Protein AF-A0A1R0WH12-F1 (afdb_monomer)

Sequence (150 aa):
MTILITNCNVAQKETVVGFEQTIGDRDIPEDERLWEAFKELVGSYTTDGRGAGERALQEFPDTPQTVAELFSEVAKMYRGETPFTYPIFLSLQYYSEEEPLKSELSTLGSLPIPPEFYMPDNESTKLKEISNSYNTFNEYVDKYISLKFK

Radius of gyration: 17.61 Å; Cα contacts (8 Å, |Δi|>4): 114; chains: 1; bounding box: 51×34×53 Å

Solvent-accessible surface area (backbone atoms only — not comparable to full-atom values): 8934 Å² total; per-residue (Å²): 139,81,82,91,68,76,67,61,66,53,56,49,51,54,50,51,51,54,41,48,62,59,34,46,82,88,71,70,70,98,48,71,60,48,55,53,42,53,50,67,45,63,79,68,79,80,76,59,84,77,57,33,64,60,46,8,47,70,79,42,70,76,76,66,78,43,65,44,51,46,49,17,55,55,41,32,28,69,61,45,76,37,79,63,37,70,32,45,49,51,41,55,54,52,50,49,69,32,86,67,32,21,74,74,36,62,87,75,54,79,82,66,62,80,91,63,90,73,75,65,97,43,69,71,58,47,55,49,50,54,51,51,39,48,53,50,35,52,55,49,51,53,50,47,51,57,65,75,70,104

pLDDT: mean 72.23, std 14.53, range [37.81, 92.06]

Secondary structure (DSSP, 8-state):
-----HHHHHHHHHHHHHHHHHH---PPP-SHHHHHHHHHHHTT----TTHHHHHHHHH--S---SHHHHHHHHHHHHTTSS---HHHHHHHHHHHTSTTHHHHHTTT-S----S-----S-HHHHHHHHHHHHHHHHHHHHHHHHHH--

Structure (mmCIF, N/CA/C/O backbone):
data_AF-A0A1R0WH12-F1
#
_entry.id   AF-A0A1R0WH12-F1
#
loop_
_atom_site.group_PDB
_atom_site.id
_atom_site.type_symbol
_atom_site.label_atom_id
_atom_site.label_alt_id
_atom_site.label_comp_id
_atom_site.label_asym_id
_atom_site.label_entity_id
_atom_site.label_seq_id
_atom_site.pdbx_PDB_ins_code
_atom_site.Cartn_x
_atom_site.Cartn_y
_atom_site.Cartn_z
_atom_site.occupancy
_atom_site.B_iso_or_equiv
_atom_site.auth_seq_id
_atom_site.auth_comp_id
_atom_site.auth_asym_id
_atom_site.auth_atom_id
_atom_site.pdbx_PDB_model_num
ATOM 1 N N . MET A 1 1 ? -33.490 -11.663 33.436 1.00 37.81 1 MET A N 1
ATOM 2 C CA . MET A 1 1 ? -32.560 -10.619 32.962 1.00 37.81 1 MET A CA 1
ATOM 3 C C . MET A 1 1 ? -31.623 -11.319 31.991 1.00 37.81 1 MET A C 1
ATOM 5 O O . MET A 1 1 ? -30.701 -11.990 32.431 1.00 37.81 1 MET A O 1
ATOM 9 N N . THR A 1 2 ? -31.977 -11.341 30.706 1.00 41.16 2 THR A N 1
ATOM 10 C CA . THR A 1 2 ? -31.257 -12.128 29.692 1.00 41.16 2 THR A CA 1
ATOM 11 C C . THR A 1 2 ? -30.326 -11.200 28.937 1.00 41.16 2 THR A C 1
ATOM 13 O O . THR A 1 2 ? -30.708 -10.105 28.535 1.00 41.16 2 THR A O 1
ATOM 16 N N . ILE A 1 3 ? -29.080 -11.632 28.857 1.00 44.25 3 ILE A N 1
ATOM 17 C CA . ILE A 1 3 ? -27.911 -10.841 28.523 1.00 44.25 3 ILE A CA 1
ATOM 18 C C . ILE A 1 3 ? -27.856 -10.579 27.005 1.00 44.25 3 ILE A C 1
ATOM 20 O O . ILE A 1 3 ? -27.832 -11.511 26.205 1.00 44.25 3 ILE A O 1
ATOM 24 N N . LEU A 1 4 ? -27.820 -9.297 26.627 1.00 45.34 4 LEU A N 1
ATOM 25 C CA . LEU A 1 4 ? -27.472 -8.793 25.294 1.00 45.34 4 LEU A CA 1
ATOM 26 C C . LEU A 1 4 ? -25.959 -8.974 25.067 1.00 45.34 4 LEU A C 1
ATOM 28 O O . LEU A 1 4 ? -25.190 -8.068 25.364 1.00 45.34 4 LEU A O 1
ATOM 32 N N . ILE A 1 5 ? -25.510 -10.136 24.583 1.00 45.84 5 ILE A N 1
ATOM 33 C CA . ILE A 1 5 ? -24.115 -10.314 24.107 1.00 45.84 5 ILE A CA 1
ATOM 34 C C . ILE A 1 5 ? -24.049 -10.642 22.603 1.00 45.84 5 ILE A C 1
ATOM 36 O O . ILE A 1 5 ? -22.995 -10.542 21.988 1.00 45.84 5 ILE A O 1
ATOM 40 N N . THR A 1 6 ? -25.169 -10.934 21.941 1.00 48.66 6 THR A N 1
ATOM 41 C CA . THR A 1 6 ? -25.135 -11.443 20.557 1.00 48.66 6 THR A CA 1
ATOM 42 C C . THR A 1 6 ? -24.911 -10.374 19.473 1.00 48.66 6 THR A C 1
ATOM 44 O O . THR A 1 6 ? -24.574 -10.730 18.350 1.00 48.66 6 THR A O 1
ATOM 47 N N . ASN A 1 7 ? -25.034 -9.073 19.771 1.00 53.28 7 ASN A N 1
ATOM 48 C CA . ASN A 1 7 ? -25.068 -8.038 18.721 1.00 53.28 7 ASN A CA 1
ATOM 49 C C . ASN A 1 7 ? -23.728 -7.351 18.396 1.00 53.28 7 ASN A C 1
ATOM 51 O O . ASN A 1 7 ? -23.627 -6.766 17.323 1.00 53.28 7 ASN A O 1
ATOM 55 N N . CYS A 1 8 ? -22.693 -7.432 19.244 1.00 54.16 8 CYS A N 1
ATOM 56 C CA . CYS A 1 8 ? -21.393 -6.822 18.905 1.00 54.16 8 CYS A CA 1
ATOM 57 C C . CYS A 1 8 ? -20.626 -7.628 17.847 1.00 54.16 8 CYS A C 1
ATOM 59 O O . CYS A 1 8 ? -20.141 -7.057 16.874 1.00 54.16 8 CYS A O 1
ATOM 61 N N . ASN A 1 9 ? -20.576 -8.957 17.988 1.00 59.19 9 ASN A N 1
ATOM 62 C CA . ASN A 1 9 ? -19.763 -9.798 17.101 1.00 59.19 9 ASN A CA 1
ATOM 63 C C . ASN A 1 9 ? -20.288 -9.853 15.658 1.00 59.19 9 ASN A C 1
ATOM 65 O O . ASN A 1 9 ? -19.505 -10.064 14.736 1.00 59.19 9 ASN A O 1
ATOM 69 N N . VAL A 1 10 ? -21.599 -9.682 15.447 1.00 62.81 10 VAL A N 1
ATOM 70 C CA . VAL A 1 10 ? -22.191 -9.700 14.098 1.00 62.81 10 VAL A CA 1
ATOM 71 C C . VAL A 1 10 ? -21.854 -8.411 13.347 1.00 62.81 10 VAL A C 1
ATOM 73 O O . VAL A 1 10 ? -21.333 -8.487 12.240 1.00 62.81 10 VAL A O 1
ATOM 76 N N . ALA A 1 11 ? -22.031 -7.247 13.979 1.00 65.81 11 ALA A N 1
ATOM 77 C CA . ALA A 1 11 ? -21.728 -5.953 13.364 1.00 65.81 11 ALA A CA 1
ATOM 78 C C . ALA A 1 11 ? -20.227 -5.780 13.055 1.00 65.81 11 ALA A C 1
ATOM 80 O O . ALA A 1 11 ? -19.859 -5.258 12.003 1.00 65.81 11 ALA A O 1
ATOM 81 N N . GLN A 1 12 ? -19.342 -6.263 13.936 1.00 62.50 12 GLN A N 1
ATOM 82 C CA . GLN A 1 12 ? -17.894 -6.250 13.686 1.00 62.50 12 GLN A CA 1
ATOM 83 C C . GLN A 1 12 ? -17.520 -7.127 12.490 1.00 62.50 12 GLN A C 1
ATOM 85 O O . GLN A 1 12 ? -16.758 -6.701 11.625 1.00 62.50 12 GLN A O 1
ATOM 90 N N . LYS A 1 13 ? -18.102 -8.328 12.399 1.00 67.56 13 LYS A N 1
ATOM 91 C CA . LYS A 1 13 ? -17.875 -9.231 11.269 1.00 67.56 13 LYS A CA 1
ATOM 92 C C . LYS A 1 13 ? -18.374 -8.634 9.952 1.00 67.56 13 LYS A C 1
ATOM 94 O O . LYS A 1 13 ? -17.672 -8.730 8.954 1.00 67.56 13 LYS A O 1
ATOM 99 N N . GLU A 1 14 ? -19.539 -7.989 9.947 1.00 71.06 14 GLU A N 1
ATOM 100 C CA . GLU A 1 14 ? -20.059 -7.274 8.770 1.00 71.06 14 GLU A CA 1
ATOM 101 C C . GLU A 1 14 ? -19.149 -6.109 8.352 1.00 71.06 14 GLU A C 1
ATOM 103 O O . GLU A 1 14 ? -18.939 -5.894 7.161 1.00 71.06 14 GLU A O 1
ATOM 108 N N . THR A 1 15 ? -18.539 -5.414 9.317 1.00 76.88 15 THR A N 1
ATOM 109 C CA . THR A 1 15 ? -17.604 -4.308 9.051 1.00 76.88 15 THR A CA 1
ATOM 110 C C . THR A 1 15 ? -16.298 -4.802 8.422 1.00 76.88 15 THR A C 1
ATOM 112 O O .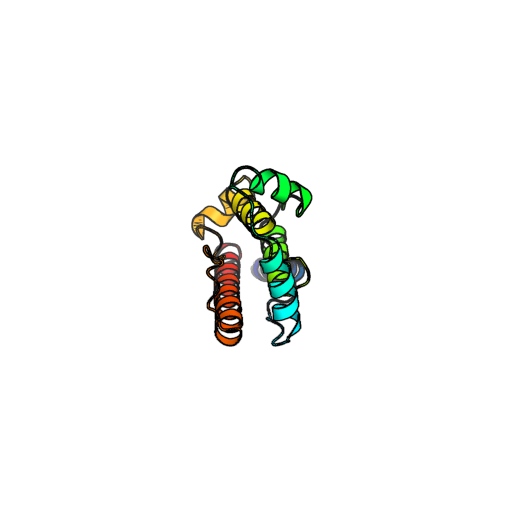 THR A 1 15 ? -15.842 -4.223 7.438 1.00 76.88 15 THR A O 1
ATOM 115 N N . VAL A 1 16 ? -15.720 -5.897 8.934 1.00 78.38 16 VAL A N 1
ATOM 116 C CA . VAL A 1 16 ? -14.519 -6.520 8.343 1.00 78.38 16 VAL A CA 1
ATOM 117 C C . VAL A 1 16 ? -14.817 -7.035 6.936 1.00 78.38 16 VAL A C 1
ATOM 119 O O . VAL A 1 16 ? -14.058 -6.753 6.016 1.00 78.38 16 VAL A O 1
ATOM 122 N N . VAL A 1 17 ? -15.952 -7.714 6.740 1.00 80.38 17 VAL A N 1
ATOM 123 C CA . VAL A 1 17 ? -16.357 -8.214 5.41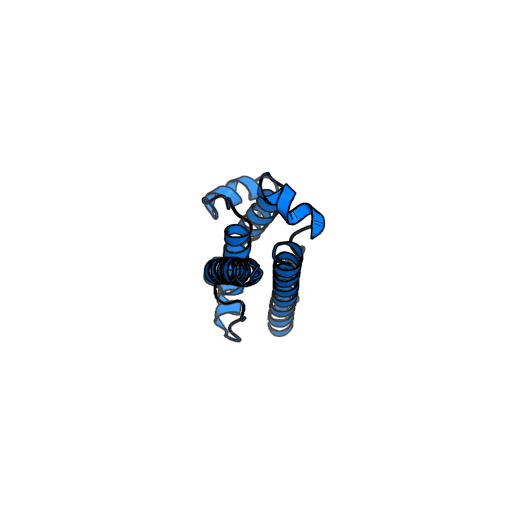7 1.00 80.38 17 VAL A CA 1
ATOM 124 C C . VAL A 1 17 ? -16.538 -7.064 4.422 1.00 80.38 17 VAL A C 1
ATOM 126 O O . VAL A 1 17 ? -16.063 -7.171 3.297 1.00 80.38 17 VAL A O 1
ATOM 129 N N . GLY A 1 18 ? -17.167 -5.952 4.816 1.00 82.38 18 GLY A N 1
ATOM 130 C CA . GLY A 1 18 ? -17.303 -4.773 3.952 1.00 82.38 18 GLY A CA 1
ATOM 131 C C . GLY A 1 18 ? -15.959 -4.119 3.605 1.00 82.38 18 GLY A C 1
ATOM 132 O O . GLY A 1 18 ? -15.747 -3.692 2.469 1.00 82.38 18 GLY A O 1
ATOM 133 N N . PHE A 1 19 ? -15.025 -4.089 4.560 1.00 87.81 19 PHE A N 1
ATOM 134 C CA . PHE A 1 19 ? -13.658 -3.615 4.338 1.00 87.81 19 PHE A CA 1
ATOM 135 C C . PHE A 1 19 ? -12.911 -4.499 3.330 1.00 87.81 19 PHE A C 1
ATOM 137 O O . PHE A 1 19 ? -12.399 -3.998 2.331 1.00 87.81 19 PHE A O 1
ATOM 144 N N . GLU A 1 20 ? -12.908 -5.817 3.538 1.00 84.12 20 GLU A N 1
ATOM 145 C CA . GLU A 1 20 ? -12.258 -6.770 2.632 1.00 84.12 20 GLU A CA 1
ATOM 146 C C . GLU A 1 20 ? -12.897 -6.766 1.236 1.00 84.12 20 GLU A C 1
ATOM 148 O O .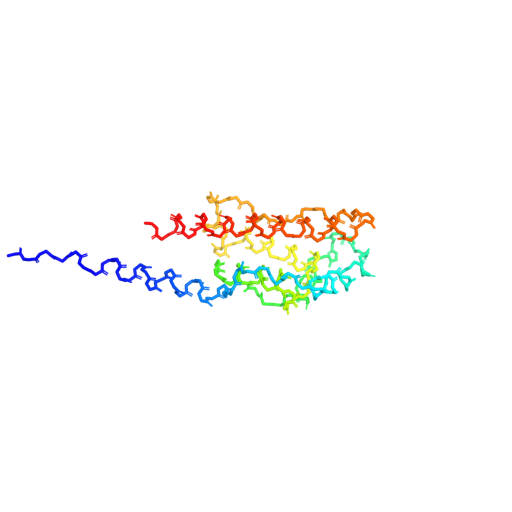 GLU A 1 20 ? -12.184 -6.789 0.237 1.00 84.12 20 GLU A O 1
ATOM 153 N N . GLN A 1 21 ? -14.225 -6.634 1.138 1.00 86.25 21 GLN A N 1
ATOM 154 C CA . GLN A 1 21 ? -14.920 -6.474 -0.145 1.00 86.25 21 GLN A CA 1
ATOM 155 C C . GLN A 1 21 ? -14.472 -5.225 -0.915 1.00 86.25 21 GLN A C 1
ATOM 157 O O . GLN A 1 21 ? -14.445 -5.249 -2.142 1.00 86.25 21 GLN A O 1
ATOM 162 N N . THR A 1 22 ? -14.113 -4.150 -0.209 1.00 84.75 22 THR A N 1
ATOM 163 C CA . THR A 1 22 ? -13.639 -2.900 -0.825 1.00 84.75 22 THR A CA 1
ATOM 164 C C . THR A 1 22 ? -12.212 -3.037 -1.365 1.00 84.75 22 THR A C 1
ATOM 166 O O . THR A 1 22 ? -11.899 -2.522 -2.440 1.00 84.75 22 THR A O 1
ATOM 169 N N . ILE A 1 23 ? -11.343 -3.759 -0.652 1.00 85.50 23 ILE A N 1
ATOM 170 C CA . ILE A 1 23 ? -9.972 -4.053 -1.109 1.00 85.50 23 ILE A CA 1
ATOM 171 C C . ILE A 1 23 ? -9.990 -5.043 -2.288 1.00 85.50 23 ILE A C 1
ATOM 173 O O . ILE A 1 23 ? -9.169 -4.965 -3.208 1.00 85.50 23 ILE A O 1
ATOM 177 N N . GLY A 1 24 ? -10.977 -5.938 -2.298 1.00 84.12 24 GLY A N 1
ATOM 178 C CA . GLY A 1 24 ? -11.098 -6.999 -3.286 1.00 84.12 24 GLY A CA 1
ATOM 179 C C . GLY A 1 24 ? -10.126 -8.143 -3.010 1.00 84.12 24 GLY A C 1
ATOM 180 O O . GLY A 1 24 ? -9.603 -8.282 -1.904 1.00 84.12 24 GLY A O 1
ATOM 181 N N . ASP A 1 25 ? -9.910 -8.983 -4.020 1.00 77.12 25 ASP A N 1
ATOM 182 C CA . ASP A 1 25 ? -9.051 -10.159 -3.893 1.00 77.12 25 ASP A CA 1
ATOM 183 C C . ASP A 1 25 ? -7.599 -9.760 -3.581 1.00 77.12 25 ASP A C 1
ATOM 185 O O . ASP A 1 25 ? -7.065 -8.813 -4.166 1.00 77.12 25 ASP A O 1
ATOM 189 N N . ARG A 1 26 ? -6.984 -10.463 -2.629 1.00 74.94 26 ARG A N 1
ATOM 190 C CA . ARG A 1 26 ? -5.616 -10.223 -2.156 1.00 74.94 26 ARG A CA 1
ATOM 191 C C . ARG A 1 26 ? -4.639 -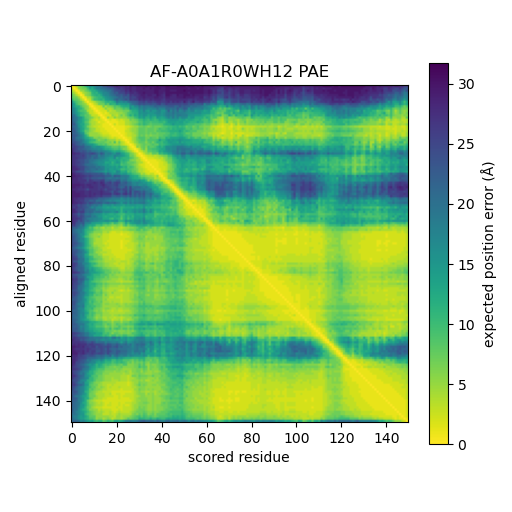11.308 -2.613 1.00 74.94 26 ARG A C 1
ATOM 193 O O . ARG A 1 26 ? -3.528 -11.370 -2.091 1.00 74.94 26 ARG A O 1
ATOM 200 N N . ASP A 1 27 ? -5.043 -12.154 -3.557 1.00 69.44 27 ASP A N 1
ATOM 201 C CA . ASP A 1 27 ? -4.174 -13.143 -4.186 1.00 69.44 27 ASP A CA 1
ATOM 202 C C . ASP A 1 27 ? -3.431 -12.541 -5.391 1.00 69.44 27 ASP A C 1
ATOM 204 O O . ASP A 1 27 ? -4.010 -11.857 -6.240 1.00 69.44 27 ASP A O 1
ATOM 208 N N . ILE A 1 28 ? -2.122 -12.812 -5.482 1.00 63.38 28 ILE A N 1
ATOM 209 C CA . ILE A 1 28 ? -1.337 -12.476 -6.676 1.00 63.38 28 ILE A CA 1
ATOM 210 C C . ILE A 1 28 ? -1.703 -13.484 -7.762 1.00 63.38 28 ILE A C 1
ATOM 212 O O . ILE A 1 28 ? -1.473 -14.680 -7.557 1.00 63.38 28 ILE A O 1
ATOM 216 N N . PRO A 1 29 ? -2.190 -13.062 -8.938 1.00 58.91 29 PRO A N 1
ATOM 217 C CA . PRO A 1 29 ? -2.232 -13.971 -10.072 1.00 58.91 29 PRO A CA 1
ATOM 218 C C . PRO A 1 29 ? -0.794 -14.394 -10.412 1.00 58.91 29 PRO A C 1
ATOM 220 O O . PRO A 1 29 ? 0.025 -13.547 -10.741 1.00 58.91 29 PRO A O 1
ATOM 223 N N . GLU A 1 30 ? -0.460 -15.688 -10.370 1.00 57.81 30 GLU A N 1
ATOM 224 C CA . GLU A 1 30 ? 0.876 -16.226 -10.729 1.00 57.81 30 GLU A CA 1
ATOM 225 C C . GLU A 1 30 ? 1.244 -16.044 -12.230 1.00 57.81 30 GLU A C 1
ATOM 227 O O . GLU A 1 30 ? 2.074 -16.770 -12.774 1.00 57.81 30 GLU A O 1
ATOM 232 N N . ASP A 1 31 ? 0.602 -15.107 -12.931 1.00 58.19 31 ASP A N 1
ATOM 233 C CA . ASP A 1 31 ? 0.522 -15.016 -14.387 1.00 58.19 31 ASP A CA 1
ATOM 234 C C . ASP A 1 31 ? 1.466 -13.941 -14.966 1.00 58.19 31 ASP A C 1
ATOM 236 O O . ASP A 1 31 ? 1.713 -12.886 -14.375 1.00 58.19 31 ASP A O 1
ATOM 240 N N . GLU A 1 32 ? 1.924 -14.186 -16.195 1.00 58.97 32 GLU A N 1
ATOM 241 C CA . GLU A 1 32 ? 2.799 -13.358 -17.044 1.00 58.97 32 GLU A CA 1
ATOM 242 C C . GLU A 1 32 ? 2.285 -11.909 -17.202 1.00 58.97 32 GLU A C 1
ATOM 244 O O . GLU A 1 32 ? 3.043 -10.979 -17.468 1.00 58.97 32 GLU A O 1
ATOM 249 N N . ARG A 1 33 ? 0.995 -11.682 -16.935 1.00 60.69 33 ARG A N 1
ATOM 250 C CA . ARG A 1 33 ? 0.332 -10.367 -16.934 1.00 60.69 33 ARG A CA 1
ATOM 251 C C . ARG A 1 33 ? 0.935 -9.376 -15.944 1.00 60.69 33 ARG A C 1
ATOM 253 O O . ARG A 1 33 ? 1.014 -8.192 -16.258 1.00 60.69 33 ARG A O 1
ATOM 260 N N . LEU A 1 34 ? 1.377 -9.844 -14.775 1.00 61.62 34 LEU A N 1
ATOM 261 C CA . LEU A 1 34 ? 2.052 -8.983 -13.799 1.00 61.62 34 LEU A CA 1
ATOM 262 C C . LEU A 1 34 ? 3.407 -8.514 -14.304 1.00 61.62 34 LEU A C 1
ATOM 264 O O . LEU A 1 34 ? 3.803 -7.374 -14.071 1.00 61.62 34 LEU A O 1
ATOM 268 N N . TRP A 1 35 ? 4.095 -9.386 -15.038 1.00 63.19 35 TRP A N 1
ATOM 269 C CA . TRP A 1 35 ? 5.340 -9.037 -15.692 1.00 63.19 35 TRP A CA 1
ATOM 270 C C . TRP A 1 35 ? 5.127 -8.047 -16.838 1.00 63.19 35 TRP A C 1
ATOM 272 O O . TRP A 1 35 ? 5.905 -7.109 -16.968 1.00 63.19 35 TRP A O 1
ATOM 282 N N . GLU A 1 36 ? 4.071 -8.195 -17.640 1.00 63.56 36 GLU A N 1
ATOM 283 C CA . GLU A 1 36 ? 3.733 -7.224 -18.692 1.00 63.56 36 GLU A CA 1
ATOM 284 C C . GLU A 1 36 ? 3.377 -5.843 -18.120 1.00 63.56 36 GLU A C 1
ATOM 286 O O . GLU A 1 36 ? 3.949 -4.843 -18.554 1.00 63.56 36 GLU A O 1
ATOM 291 N N . ALA A 1 37 ? 2.535 -5.783 -17.082 1.00 60.31 37 ALA A N 1
ATOM 292 C CA . ALA A 1 37 ? 2.221 -4.534 -16.382 1.00 60.31 37 ALA A CA 1
ATOM 293 C C . ALA A 1 37 ? 3.480 -3.896 -15.761 1.00 60.31 37 ALA A C 1
ATOM 295 O O . ALA A 1 37 ? 3.672 -2.679 -15.811 1.00 60.31 37 ALA A O 1
ATOM 296 N N . PHE A 1 38 ? 4.391 -4.723 -15.238 1.00 60.81 38 PHE A N 1
ATOM 297 C CA . PHE A 1 38 ? 5.693 -4.274 -14.751 1.00 60.81 38 PHE A CA 1
ATOM 298 C C . PHE A 1 38 ? 6.670 -3.890 -15.881 1.00 60.81 38 PHE A C 1
ATOM 300 O O . PHE A 1 38 ? 7.589 -3.112 -15.656 1.00 60.81 38 PHE A O 1
ATOM 307 N N . LYS A 1 39 ? 6.530 -4.384 -17.112 1.00 58.41 39 LYS A N 1
ATOM 308 C CA . LYS A 1 39 ? 7.393 -3.978 -18.238 1.00 58.41 39 LYS A CA 1
ATOM 309 C C . LYS A 1 39 ? 7.001 -2.620 -18.804 1.00 58.41 39 LYS A C 1
ATOM 311 O O . LYS A 1 39 ? 7.893 -1.827 -19.111 1.00 58.41 39 LYS A O 1
ATOM 316 N N . GLU A 1 40 ? 5.704 -2.324 -18.884 1.00 57.94 40 GLU A N 1
ATOM 317 C CA . GLU A 1 40 ? 5.216 -0.982 -19.245 1.00 57.94 40 GLU A CA 1
ATOM 318 C C . GLU A 1 40 ? 5.735 0.091 -18.271 1.00 57.94 40 GLU A C 1
ATOM 320 O O . GLU A 1 40 ? 6.080 1.199 -18.677 1.00 57.94 40 GLU A O 1
ATOM 325 N N . LEU A 1 41 ? 5.906 -0.296 -17.007 1.00 56.53 41 LEU A N 1
ATOM 326 C CA . LEU A 1 41 ? 6.484 0.467 -15.903 1.00 56.53 41 LEU A CA 1
ATOM 327 C C . LEU A 1 41 ? 7.871 1.056 -16.162 1.00 56.53 41 LEU A C 1
ATOM 329 O O . LEU A 1 41 ? 8.147 2.212 -15.875 1.00 56.53 41 LEU A O 1
ATOM 333 N N . VAL A 1 42 ? 8.797 0.218 -16.621 1.00 53.06 42 VAL A N 1
ATOM 334 C CA . VAL A 1 42 ? 10.236 0.501 -16.586 1.00 53.06 42 VAL A CA 1
ATOM 335 C C . VAL A 1 42 ? 10.637 1.408 -17.738 1.00 53.06 42 VAL A C 1
ATOM 337 O O . VAL A 1 42 ? 11.555 2.219 -17.615 1.00 53.06 42 VAL A O 1
ATOM 340 N N . GLY A 1 43 ? 9.929 1.279 -18.860 1.00 46.41 43 GLY A N 1
ATOM 341 C CA . GLY A 1 43 ? 10.244 1.970 -20.103 1.00 46.41 43 GLY A CA 1
ATOM 342 C C . GLY A 1 43 ? 10.127 3.495 -20.037 1.00 46.41 43 GLY A C 1
ATOM 343 O O . GLY A 1 43 ? 10.642 4.160 -20.933 1.00 46.41 43 GLY A O 1
ATOM 344 N N . SER A 1 44 ? 9.495 4.069 -19.003 1.00 48.34 44 SER A N 1
ATOM 345 C CA . SER A 1 44 ? 9.194 5.508 -18.933 1.00 48.34 44 SER A CA 1
ATOM 346 C C . SER A 1 44 ? 9.949 6.304 -17.856 1.00 48.34 44 SER A C 1
ATOM 348 O O . SER A 1 44 ? 9.667 7.494 -17.680 1.00 48.34 44 SER A O 1
ATOM 350 N N . TYR A 1 45 ? 10.909 5.716 -17.129 1.00 52.91 45 TYR A N 1
ATOM 351 C CA . TYR A 1 45 ? 11.534 6.390 -15.979 1.00 52.91 45 TYR A CA 1
ATOM 352 C C . TYR A 1 45 ? 12.729 7.294 -16.305 1.00 52.91 45 TYR A C 1
ATOM 354 O O . TYR A 1 45 ? 13.887 6.907 -16.194 1.00 52.91 45 TYR A O 1
ATOM 362 N N . THR A 1 46 ? 12.421 8.569 -16.552 1.00 44.59 46 THR A N 1
ATOM 363 C CA . THR A 1 46 ? 13.251 9.713 -16.138 1.00 44.59 46 THR A CA 1
ATOM 364 C C . THR A 1 46 ? 12.327 10.832 -15.657 1.00 44.59 46 THR A C 1
ATOM 366 O O . THR A 1 46 ? 11.799 11.580 -16.478 1.00 44.59 46 THR A O 1
ATOM 369 N N . THR A 1 47 ? 12.115 10.977 -14.349 1.00 49.94 47 THR A N 1
ATOM 370 C CA . THR A 1 47 ? 11.598 12.244 -13.808 1.00 49.94 47 THR A CA 1
ATOM 371 C C . THR A 1 47 ? 12.153 12.506 -12.422 1.00 49.94 47 THR A C 1
ATOM 373 O O . THR A 1 47 ? 12.121 11.658 -11.536 1.00 49.94 47 THR A O 1
ATOM 376 N N . ASP A 1 48 ? 12.682 13.708 -12.283 1.00 50.53 48 ASP A N 1
ATOM 377 C CA . ASP A 1 48 ? 13.101 14.345 -11.052 1.00 50.53 48 ASP A CA 1
ATOM 378 C C . ASP A 1 48 ? 11.933 14.464 -10.053 1.00 50.53 48 ASP A C 1
ATOM 380 O O . ASP A 1 48 ? 10.772 14.649 -10.417 1.00 50.53 48 ASP A O 1
ATOM 384 N N . GLY A 1 49 ? 12.231 14.373 -8.754 1.00 45.19 49 GLY A N 1
ATOM 385 C CA . GLY A 1 49 ? 11.222 14.318 -7.684 1.00 45.19 49 GLY A CA 1
ATOM 386 C C . GLY A 1 49 ? 10.270 15.523 -7.586 1.00 45.19 49 GLY A C 1
ATOM 387 O O . GLY A 1 49 ? 9.308 15.461 -6.830 1.00 45.19 49 GLY A O 1
ATOM 388 N N . ARG A 1 50 ? 10.491 16.604 -8.352 1.00 43.84 50 ARG A N 1
ATOM 389 C CA . ARG A 1 50 ? 9.555 17.739 -8.459 1.00 43.84 50 ARG A CA 1
ATOM 390 C C . ARG A 1 50 ? 8.424 17.503 -9.464 1.00 43.84 50 ARG A C 1
ATOM 392 O O . ARG A 1 50 ? 7.320 17.958 -9.202 1.00 43.84 50 ARG A O 1
ATOM 399 N N . GLY A 1 51 ? 8.661 16.777 -10.558 1.00 52.47 51 GLY A N 1
ATOM 400 C CA . GLY A 1 51 ? 7.607 16.414 -11.516 1.00 52.47 51 GLY A CA 1
ATOM 401 C C . GLY A 1 51 ? 6.751 15.229 -11.059 1.00 52.47 51 GLY A C 1
ATOM 402 O O . GLY A 1 51 ? 5.646 15.030 -11.560 1.00 52.47 51 GLY A O 1
ATOM 403 N N . ALA A 1 52 ? 7.244 14.451 -10.091 1.00 54.66 52 ALA A N 1
ATOM 404 C CA . ALA A 1 52 ? 6.570 13.253 -9.610 1.00 54.66 52 ALA A CA 1
ATOM 405 C C . ALA A 1 52 ? 5.234 13.552 -8.918 1.00 54.66 52 ALA A C 1
ATOM 407 O O . ALA A 1 52 ? 4.290 12.822 -9.169 1.00 54.66 52 ALA A O 1
ATOM 408 N N . GLY A 1 53 ? 5.133 14.632 -8.131 1.00 55.12 53 GLY A N 1
ATOM 409 C CA . GLY A 1 53 ? 3.892 15.034 -7.447 1.00 55.12 53 GLY A CA 1
ATOM 410 C C . GLY A 1 53 ? 2.797 15.564 -8.386 1.00 55.12 53 GLY A C 1
ATOM 411 O O . GLY A 1 53 ? 1.615 15.314 -8.177 1.00 55.12 53 GLY A O 1
ATOM 412 N N . GLU A 1 54 ? 3.174 16.256 -9.463 1.00 63.00 54 GLU A N 1
ATOM 413 C CA . GLU A 1 54 ? 2.213 16.720 -10.475 1.00 63.00 54 GLU A CA 1
ATOM 414 C C . GLU A 1 54 ? 1.767 15.577 -11.400 1.00 63.00 54 GLU A C 1
ATOM 416 O O . GLU A 1 54 ? 0.587 15.489 -11.733 1.00 63.00 54 GLU A O 1
ATOM 421 N N . ARG A 1 55 ? 2.680 14.666 -11.777 1.00 61.84 55 ARG A N 1
ATOM 422 C CA . ARG A 1 55 ? 2.329 13.443 -12.523 1.00 61.84 55 ARG A CA 1
ATOM 423 C C . ARG A 1 55 ? 1.500 12.475 -11.693 1.00 61.84 55 ARG A C 1
ATOM 425 O O . ARG A 1 55 ? 0.560 11.899 -12.216 1.00 61.84 55 ARG A O 1
ATOM 432 N N . ALA A 1 56 ? 1.808 12.360 -10.408 1.00 62.28 56 ALA A N 1
ATOM 433 C CA . ALA A 1 56 ? 1.028 11.645 -9.407 1.00 62.28 56 ALA A CA 1
ATOM 434 C C . ALA A 1 56 ? -0.457 12.017 -9.479 1.00 62.28 56 ALA A C 1
ATOM 436 O O . ALA A 1 56 ? -1.300 11.142 -9.621 1.00 62.28 56 ALA A O 1
ATOM 437 N N . LEU A 1 57 ? -0.765 13.316 -9.470 1.00 63.16 57 LEU A N 1
ATOM 438 C CA . LEU A 1 57 ? -2.137 13.825 -9.562 1.00 63.16 57 LEU A CA 1
ATOM 439 C C . LEU A 1 57 ? -2.772 13.638 -10.951 1.00 63.16 57 LEU A C 1
ATOM 441 O O . LEU A 1 57 ? -3.994 13.606 -11.064 1.00 63.16 57 LEU A O 1
ATOM 445 N N . GLN A 1 58 ? -1.971 13.543 -12.016 1.00 68.25 58 GLN A N 1
ATOM 446 C CA . GLN A 1 58 ? -2.466 13.287 -13.376 1.00 68.25 58 GLN A CA 1
ATOM 447 C C . GLN A 1 58 ? -2.767 11.803 -13.618 1.00 68.25 58 GLN A C 1
ATOM 449 O O . GLN A 1 58 ? -3.758 11.480 -14.267 1.00 68.25 58 GLN A O 1
ATOM 454 N N . GLU A 1 59 ? -1.910 10.913 -13.119 1.00 64.88 59 GLU A N 1
ATOM 455 C CA . GLU A 1 59 ? -2.039 9.456 -13.243 1.00 64.88 59 GLU A CA 1
ATOM 456 C C . GLU A 1 59 ? -2.990 8.875 -12.189 1.00 64.88 59 GLU A C 1
ATOM 458 O O . GLU A 1 59 ? -3.600 7.832 -12.412 1.00 64.88 59 GLU A O 1
ATOM 463 N N . PHE A 1 60 ? -3.144 9.572 -11.063 1.00 72.69 60 PHE A N 1
ATOM 464 C CA . PHE A 1 60 ? -3.970 9.177 -9.933 1.00 72.69 60 PHE A CA 1
ATOM 465 C C . PHE A 1 60 ? -4.822 10.361 -9.440 1.00 72.69 60 PHE A C 1
ATOM 467 O O . PHE A 1 60 ? -4.510 10.979 -8.419 1.00 72.69 60 PHE A O 1
ATOM 474 N N . PRO A 1 61 ? -5.878 10.736 -10.186 1.00 64.25 61 PRO A N 1
ATOM 475 C CA . PRO A 1 61 ? -6.673 11.924 -9.872 1.00 64.25 61 PRO A CA 1
ATOM 476 C C . PRO A 1 61 ? -7.538 11.753 -8.617 1.00 64.25 61 PRO A C 1
ATOM 478 O O . PRO A 1 61 ? -7.895 12.743 -7.973 1.00 64.25 61 PRO A O 1
ATOM 481 N N . ASP A 1 62 ? -7.877 10.512 -8.266 1.00 76.69 62 ASP A N 1
ATOM 482 C CA . ASP A 1 62 ? -8.782 10.213 -7.166 1.00 76.69 62 ASP A CA 1
ATOM 483 C C . ASP A 1 62 ? -8.008 10.112 -5.853 1.00 76.69 62 ASP A C 1
ATOM 485 O O . ASP A 1 62 ? -7.226 9.196 -5.619 1.00 76.69 62 ASP A O 1
ATOM 489 N N . THR A 1 63 ? -8.233 11.080 -4.967 1.00 80.81 63 THR A N 1
ATOM 490 C CA . THR A 1 63 ? -7.643 11.067 -3.625 1.00 80.81 63 THR A CA 1
ATOM 491 C C . THR A 1 63 ? -8.359 10.031 -2.754 1.00 80.81 63 THR A C 1
ATOM 493 O O . THR A 1 63 ? -9.559 10.209 -2.507 1.00 80.81 63 THR A O 1
ATOM 496 N N . PRO A 1 64 ? -7.664 9.009 -2.219 1.00 87.12 64 PRO A N 1
ATOM 497 C CA . PRO A 1 64 ? -8.269 8.056 -1.298 1.00 87.12 64 PRO A CA 1
ATOM 498 C C . PRO A 1 64 ? -8.745 8.785 -0.040 1.00 87.12 64 PRO A C 1
ATOM 500 O O . PRO A 1 64 ? -7.992 9.539 0.573 1.00 87.12 64 PRO A O 1
ATOM 503 N N . GLN A 1 65 ? -10.002 8.580 0.342 1.00 86.50 65 GLN A N 1
ATOM 504 C CA . GLN A 1 65 ? -10.611 9.183 1.530 1.00 86.50 65 GLN A CA 1
ATOM 505 C C . GLN A 1 65 ? -10.595 8.227 2.723 1.00 86.50 65 GLN A C 1
ATOM 507 O O . GLN A 1 65 ? -10.678 8.662 3.872 1.00 86.50 65 GLN A O 1
ATOM 512 N N . THR A 1 66 ? -10.490 6.921 2.465 1.00 91.00 66 THR A N 1
ATOM 513 C CA . THR A 1 66 ? -10.477 5.879 3.498 1.00 91.00 66 THR A CA 1
ATOM 514 C C . THR A 1 66 ? -9.284 4.937 3.355 1.00 91.00 66 THR A C 1
ATOM 516 O O . THR A 1 66 ? -8.723 4.766 2.273 1.00 91.00 66 THR A O 1
ATOM 519 N N . VAL A 1 67 ? -8.903 4.276 4.455 1.00 90.56 67 VAL A N 1
ATOM 520 C CA . VAL A 1 67 ? -7.828 3.268 4.432 1.00 90.56 67 VAL A CA 1
ATOM 521 C C . VAL A 1 67 ? -8.183 2.098 3.507 1.00 90.56 67 VAL A C 1
ATOM 523 O O . VAL A 1 67 ? -7.306 1.548 2.848 1.00 90.56 67 VAL A O 1
ATOM 526 N N . ALA A 1 68 ? -9.469 1.748 3.412 1.00 90.44 68 ALA A N 1
ATOM 527 C CA . ALA A 1 68 ? -9.946 0.708 2.505 1.00 90.44 68 ALA A CA 1
ATOM 528 C C . ALA A 1 68 ? -9.704 1.081 1.036 1.00 90.44 68 ALA A C 1
ATOM 530 O O . ALA A 1 68 ? -9.212 0.255 0.274 1.00 90.44 68 ALA A O 1
ATOM 531 N N . GLU A 1 69 ? -10.002 2.326 0.653 1.00 90.69 69 GLU A N 1
ATOM 532 C CA . GLU A 1 69 ? -9.721 2.844 -0.691 1.00 90.69 69 GLU A CA 1
ATOM 533 C C . GLU A 1 69 ? -8.217 2.872 -0.955 1.00 90.69 69 GLU A C 1
ATOM 535 O O . GLU A 1 69 ? -7.771 2.332 -1.958 1.00 90.69 69 GLU A O 1
ATOM 540 N N . LEU A 1 70 ? -7.419 3.397 -0.021 1.00 90.44 70 LEU A N 1
ATOM 541 C CA . LEU A 1 70 ? -5.961 3.418 -0.150 1.00 90.44 70 LEU A CA 1
ATOM 542 C C . LEU A 1 70 ? -5.390 2.011 -0.395 1.00 90.44 70 LEU A C 1
ATOM 544 O O . LEU A 1 70 ? -4.589 1.812 -1.305 1.00 90.44 70 LEU A O 1
ATOM 548 N N . PHE A 1 71 ? -5.811 1.021 0.397 1.00 92.06 71 PHE A N 1
ATOM 549 C CA . PHE A 1 71 ? -5.353 -0.361 0.243 1.00 92.06 71 PHE A CA 1
ATOM 550 C C . PHE A 1 71 ? -5.898 -1.030 -1.019 1.00 92.06 71 PHE A C 1
ATOM 552 O O . PHE A 1 71 ? -5.179 -1.814 -1.633 1.00 92.06 71 PHE A O 1
ATOM 559 N N . SER A 1 72 ? -7.127 -0.712 -1.433 1.00 90.06 72 SER A N 1
ATOM 560 C CA . SER A 1 72 ? -7.693 -1.182 -2.703 1.00 90.06 72 SER A CA 1
ATOM 561 C C . SER A 1 72 ? -6.831 -0.729 -3.879 1.00 90.06 72 SER A C 1
ATOM 563 O O . SER A 1 72 ? -6.489 -1.526 -4.745 1.00 90.06 72 SER A O 1
ATOM 565 N N . GLU A 1 73 ? -6.394 0.526 -3.871 1.00 87.38 73 GLU A N 1
ATOM 566 C CA . GLU A 1 73 ? -5.588 1.108 -4.946 1.00 87.38 73 GLU A CA 1
ATOM 567 C C . GLU A 1 73 ? -4.182 0.509 -5.001 1.00 87.38 73 GLU A C 1
ATOM 569 O O . GLU A 1 73 ? -3.690 0.171 -6.078 1.00 87.38 73 GLU A O 1
ATOM 574 N N . VAL A 1 74 ? -3.578 0.245 -3.839 1.00 86.94 74 VAL A N 1
ATOM 575 C CA . VAL A 1 74 ? -2.329 -0.526 -3.769 1.00 86.94 74 VAL A CA 1
ATOM 576 C C . VAL A 1 74 ? -2.529 -1.952 -4.293 1.00 86.94 74 VAL A C 1
ATOM 578 O O . VAL A 1 74 ? -1.726 -2.423 -5.099 1.00 86.94 74 VAL A O 1
ATOM 581 N N . ALA A 1 75 ? -3.610 -2.632 -3.900 1.00 86.44 75 ALA A N 1
ATOM 582 C CA . ALA A 1 75 ? -3.908 -3.985 -4.363 1.00 86.44 75 ALA A CA 1
ATOM 583 C C . ALA A 1 75 ? -4.119 -4.043 -5.886 1.00 86.44 75 ALA A C 1
ATOM 585 O O . ALA A 1 75 ? -3.568 -4.930 -6.533 1.00 86.44 75 ALA A O 1
ATOM 586 N N . LYS A 1 76 ? -4.834 -3.077 -6.476 1.00 83.56 76 LYS A N 1
ATOM 587 C CA . LYS A 1 76 ? -5.032 -2.968 -7.933 1.00 83.56 76 LYS A CA 1
ATOM 588 C C . LYS A 1 76 ? -3.712 -2.909 -8.697 1.00 83.56 76 LYS A C 1
ATOM 590 O O . LYS A 1 76 ? -3.584 -3.586 -9.720 1.00 83.56 76 LYS A O 1
ATOM 595 N N . MET A 1 77 ? -2.718 -2.180 -8.178 1.00 80.81 77 MET A N 1
ATOM 596 C CA . MET A 1 77 ? -1.397 -2.115 -8.809 1.00 80.81 77 MET A CA 1
ATOM 597 C C . MET A 1 77 ? -0.726 -3.495 -8.830 1.00 80.81 77 MET A C 1
ATOM 599 O O . MET A 1 77 ? -0.213 -3.927 -9.860 1.00 80.81 77 MET A O 1
ATOM 603 N N . TYR A 1 78 ? -0.771 -4.230 -7.715 1.00 79.19 78 TYR A N 1
ATOM 604 C CA . TYR A 1 78 ? -0.213 -5.586 -7.624 1.00 79.19 78 TYR A CA 1
ATOM 605 C C . TYR A 1 78 ? -1.022 -6.656 -8.369 1.00 79.19 78 TYR A C 1
ATOM 607 O O . TYR A 1 78 ? -0.511 -7.751 -8.584 1.00 79.19 78 TYR A O 1
ATOM 615 N N . ARG A 1 79 ? -2.262 -6.368 -8.776 1.00 77.88 79 ARG A N 1
ATOM 616 C CA . ARG A 1 79 ? -3.065 -7.236 -9.656 1.00 77.88 79 ARG A CA 1
ATOM 617 C C . ARG A 1 79 ? -2.904 -6.890 -11.142 1.00 77.88 79 ARG A C 1
ATOM 619 O O . ARG A 1 79 ? -3.441 -7.598 -11.990 1.00 77.88 79 ARG A O 1
ATOM 626 N N . GLY A 1 80 ? -2.169 -5.821 -11.466 1.00 73.19 80 GLY A N 1
ATOM 627 C CA . GLY A 1 80 ? -2.029 -5.311 -12.833 1.00 73.19 80 GLY A CA 1
ATOM 628 C C . GLY A 1 80 ? -3.305 -4.657 -13.377 1.00 73.19 80 GLY A C 1
ATOM 629 O O . GLY A 1 80 ? -3.454 -4.518 -14.588 1.00 73.19 80 GLY A O 1
ATOM 630 N N . GLU A 1 81 ? -4.241 -4.278 -12.500 1.00 77.75 81 GLU A N 1
ATOM 631 C CA . GLU A 1 81 ? -5.467 -3.552 -12.866 1.00 77.75 81 GLU A CA 1
ATOM 632 C C . GLU A 1 81 ? -5.201 -2.058 -13.066 1.00 77.75 81 GLU A C 1
ATOM 634 O O . GLU A 1 81 ? -5.886 -1.398 -13.848 1.00 77.75 81 GLU A O 1
ATOM 639 N N . THR A 1 82 ? -4.194 -1.534 -12.368 1.00 75.00 82 THR A N 1
ATOM 640 C CA . THR A 1 82 ? -3.674 -0.178 -12.535 1.00 75.00 82 THR A CA 1
ATOM 641 C C . THR A 1 82 ? -2.168 -0.228 -12.806 1.00 75.00 82 THR A C 1
ATOM 643 O O . THR A 1 82 ? -1.483 -1.137 -12.326 1.00 75.00 82 THR A O 1
ATOM 646 N N . PRO A 1 83 ? -1.622 0.727 -13.581 1.00 70.81 83 PRO A N 1
ATOM 647 C CA . PRO A 1 83 ? -0.182 0.831 -13.786 1.00 70.81 83 PRO A CA 1
ATOM 648 C C . PRO A 1 83 ? 0.566 0.982 -12.453 1.00 70.81 83 PRO A C 1
ATOM 650 O O . PRO A 1 83 ? 0.194 1.799 -11.616 1.00 70.81 83 PRO A O 1
ATOM 653 N N . PHE A 1 84 ? 1.650 0.233 -12.255 1.00 70.38 84 PHE A N 1
ATOM 654 C CA . PHE A 1 84 ? 2.425 0.239 -11.002 1.00 70.38 84 PHE A CA 1
ATOM 655 C C . PHE A 1 84 ? 3.484 1.389 -10.987 1.00 70.38 84 PHE A C 1
ATOM 657 O O . PHE A 1 84 ? 4.676 1.216 -10.765 1.00 70.38 84 PHE A O 1
ATOM 664 N N . THR A 1 85 ? 3.105 2.623 -11.316 1.00 71.06 85 THR A N 1
ATOM 665 C CA . THR A 1 85 ? 4.096 3.695 -11.555 1.00 71.06 85 THR A CA 1
ATOM 666 C C . THR A 1 85 ? 4.637 4.308 -10.244 1.00 71.06 85 THR A C 1
ATOM 668 O O . THR A 1 85 ? 3.921 4.472 -9.263 1.00 71.06 85 THR A O 1
ATOM 671 N N . TYR A 1 86 ? 5.914 4.704 -10.209 1.00 71.19 86 TYR A N 1
ATOM 672 C CA . TYR A 1 86 ? 6.540 5.504 -9.149 1.00 71.19 86 TYR A CA 1
ATOM 673 C C . TYR A 1 86 ? 5.773 6.800 -8.804 1.00 71.19 86 TYR A C 1
ATOM 675 O O . TYR A 1 86 ? 5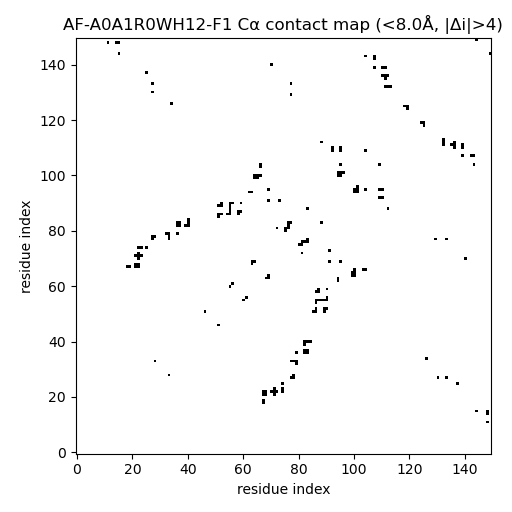.668 7.090 -7.616 1.00 71.19 86 TYR A O 1
ATOM 683 N N . PRO A 1 87 ? 5.203 7.584 -9.752 1.00 72.06 87 PRO A N 1
ATOM 684 C CA . PRO A 1 87 ? 4.298 8.678 -9.409 1.00 72.06 87 PRO A CA 1
ATOM 685 C C . PRO A 1 87 ? 3.063 8.210 -8.638 1.00 72.06 87 PRO A C 1
ATOM 687 O O . PRO A 1 87 ? 2.811 8.760 -7.574 1.00 72.06 87 PRO A O 1
ATOM 690 N N . ILE A 1 88 ? 2.344 7.179 -9.106 1.00 75.62 88 ILE A N 1
ATOM 691 C CA . ILE A 1 88 ? 1.180 6.627 -8.388 1.00 75.62 88 ILE A CA 1
ATOM 692 C C . ILE A 1 88 ? 1.596 6.148 -6.990 1.00 75.62 88 ILE A C 1
ATOM 694 O O . ILE A 1 88 ? 0.922 6.439 -6.003 1.00 75.62 88 ILE A O 1
ATOM 698 N N . PHE A 1 89 ? 2.751 5.491 -6.877 1.00 76.62 89 PHE A N 1
ATOM 699 C CA . PHE A 1 89 ? 3.318 5.104 -5.589 1.00 76.62 89 PHE A CA 1
ATOM 700 C C . PHE A 1 89 ? 3.533 6.308 -4.663 1.00 76.62 89 PHE A C 1
ATOM 702 O O . PHE A 1 89 ? 3.060 6.295 -3.526 1.00 76.62 89 PHE A O 1
ATOM 709 N N . LEU A 1 90 ? 4.217 7.352 -5.138 1.00 75.25 90 LEU A N 1
ATOM 710 C CA . LEU A 1 90 ? 4.452 8.550 -4.340 1.00 75.25 90 LEU A CA 1
ATOM 711 C C . LEU A 1 90 ? 3.140 9.237 -3.950 1.00 75.25 90 LEU A C 1
ATOM 713 O O . LEU A 1 90 ? 3.058 9.738 -2.831 1.00 75.25 90 LEU A O 1
ATOM 717 N N . SER A 1 91 ? 2.111 9.219 -4.808 1.00 78.38 91 SER A N 1
ATOM 718 C CA . SER A 1 91 ? 0.762 9.684 -4.452 1.00 78.38 91 SER A CA 1
ATOM 719 C C . SER A 1 91 ? 0.210 8.914 -3.262 1.00 78.38 91 SER A C 1
ATOM 721 O O . SER A 1 91 ? -0.225 9.510 -2.284 1.00 78.38 91 SER A O 1
ATOM 723 N N . LEU A 1 92 ? 0.225 7.583 -3.329 1.00 84.12 92 LEU A N 1
ATOM 724 C CA . LEU A 1 92 ? -0.355 6.723 -2.299 1.00 84.12 92 LEU A CA 1
ATOM 725 C C . LEU A 1 92 ? 0.418 6.841 -0.982 1.00 84.12 92 LEU A C 1
ATOM 727 O O . LEU A 1 92 ? -0.193 6.902 0.086 1.00 84.12 92 LEU A O 1
ATOM 731 N N . GLN A 1 93 ? 1.748 6.956 -1.047 1.00 81.19 93 GLN A N 1
ATOM 732 C CA . GLN A 1 93 ? 2.562 7.258 0.126 1.00 81.19 93 GLN A CA 1
ATOM 733 C C . GLN A 1 93 ? 2.214 8.636 0.700 1.00 81.19 93 GLN A C 1
ATOM 735 O O . GLN A 1 93 ? 1.970 8.738 1.901 1.00 81.19 93 GLN A O 1
ATOM 740 N N . TYR A 1 94 ? 2.127 9.669 -0.141 1.00 82.00 94 TYR A N 1
ATOM 741 C CA . TYR A 1 94 ? 1.736 11.014 0.276 1.00 82.00 94 TYR A CA 1
ATOM 742 C C . TYR A 1 94 ? 0.373 11.007 0.979 1.00 82.00 94 TYR A C 1
ATOM 744 O O . TYR A 1 94 ? 0.264 11.467 2.112 1.00 82.00 94 TYR A O 1
ATOM 752 N N . TYR A 1 95 ? -0.646 10.393 0.376 1.00 84.19 95 TYR A N 1
ATOM 753 C CA . TYR A 1 95 ? -1.978 10.307 0.971 1.00 84.19 95 TYR A CA 1
ATOM 754 C C . TYR A 1 95 ? -1.996 9.515 2.279 1.00 84.19 95 TYR A C 1
ATOM 756 O O . TYR A 1 95 ? -2.713 9.889 3.201 1.00 84.19 95 TYR A O 1
ATOM 764 N N . SER A 1 96 ? -1.166 8.476 2.418 1.00 86.69 96 SER A N 1
ATOM 765 C CA . SER A 1 96 ? -1.039 7.743 3.686 1.00 86.69 96 SER A CA 1
ATOM 766 C C . SER A 1 96 ? -0.504 8.599 4.844 1.00 86.69 96 SER A C 1
ATOM 768 O O . SER A 1 96 ? -0.716 8.263 6.010 1.00 86.69 96 SER A O 1
ATOM 770 N N . GLU A 1 97 ? 0.165 9.713 4.536 1.00 86.38 97 GLU A N 1
ATOM 771 C CA . GLU A 1 97 ? 0.745 10.646 5.504 1.00 86.38 97 GLU A CA 1
ATOM 772 C C . GLU A 1 97 ? -0.125 11.896 5.753 1.00 86.38 97 GLU A C 1
ATOM 774 O O . GLU A 1 97 ? 0.208 12.702 6.636 1.00 86.38 97 GLU A O 1
ATOM 779 N N . GLU A 1 98 ? -1.255 12.021 5.049 1.00 85.38 98 GLU A N 1
ATOM 780 C CA . GLU A 1 98 ? -2.240 13.106 5.156 1.00 85.38 98 GLU A CA 1
ATOM 781 C C . GLU A 1 98 ? -3.507 12.677 5.922 1.00 85.38 98 GLU A C 1
ATOM 783 O O . GLU A 1 98 ? -3.855 11.498 6.004 1.00 85.38 98 GLU A O 1
ATOM 788 N N . GLU A 1 99 ? -4.217 13.633 6.524 1.00 84.75 99 GLU A N 1
ATOM 789 C CA . GLU A 1 99 ? -5.482 13.353 7.225 1.00 84.75 99 GLU A CA 1
ATOM 790 C C . GLU A 1 99 ? -6.632 13.061 6.234 1.00 84.75 99 GLU A C 1
ATOM 792 O O . GLU A 1 99 ? -6.702 13.709 5.188 1.00 84.75 99 GLU A O 1
ATOM 797 N N . PRO A 1 100 ? -7.574 12.144 6.553 1.00 87.50 100 PRO A N 1
ATOM 798 C CA . PRO A 1 100 ? -7.712 11.405 7.817 1.00 87.50 100 PRO A CA 1
ATOM 799 C C . PRO A 1 100 ? -6.850 10.132 7.914 1.00 87.50 100 PRO A C 1
ATOM 801 O O . PRO A 1 100 ? -6.736 9.543 8.991 1.00 87.50 100 PRO A O 1
ATOM 804 N N . LEU A 1 101 ? -6.240 9.697 6.808 1.00 88.69 101 LEU A N 1
ATOM 805 C CA . LEU A 1 101 ? -5.556 8.405 6.681 1.00 88.69 101 LEU A CA 1
ATOM 806 C C . LEU A 1 101 ? -4.375 8.268 7.643 1.00 88.69 101 LEU A C 1
ATOM 808 O O . LEU A 1 101 ? -4.215 7.232 8.289 1.00 88.69 101 LEU A O 1
ATOM 812 N N . LYS A 1 102 ? -3.594 9.338 7.799 1.00 88.25 102 LYS A N 1
ATOM 813 C CA . LYS A 1 102 ? -2.449 9.411 8.706 1.00 88.25 102 LYS A CA 1
ATOM 814 C C . LYS A 1 102 ? -2.805 8.984 10.121 1.00 88.25 102 LYS A C 1
ATOM 816 O O . LYS A 1 102 ? -2.085 8.189 10.727 1.00 88.25 102 LYS A O 1
ATOM 821 N N . SER A 1 103 ? -3.903 9.510 10.663 1.00 89.00 103 SER A N 1
ATOM 822 C CA . SER A 1 103 ? -4.320 9.201 12.030 1.00 89.00 103 SER A CA 1
ATOM 823 C C . SER A 1 103 ? -4.626 7.710 12.193 1.00 89.00 103 SER A C 1
ATOM 825 O O . SER A 1 103 ? -4.187 7.090 13.166 1.00 89.00 103 SER A O 1
ATOM 827 N N . GLU A 1 104 ? -5.276 7.108 11.196 1.00 87.75 104 GLU A N 1
ATOM 828 C CA . GLU A 1 104 ? -5.631 5.691 11.182 1.00 87.75 104 GLU A CA 1
ATOM 829 C C . GLU A 1 104 ? -4.426 4.762 10.994 1.00 87.75 104 GLU A C 1
ATOM 831 O O . GLU A 1 104 ? -4.380 3.684 11.588 1.00 87.75 104 GLU A O 1
ATOM 836 N N . LEU A 1 105 ? -3.440 5.183 10.201 1.00 88.06 105 LEU A N 1
ATOM 837 C CA . LEU A 1 105 ? -2.257 4.390 9.855 1.00 88.06 105 LEU A CA 1
ATOM 838 C C . LEU A 1 105 ? -1.068 4.618 10.795 1.00 88.06 105 LEU A C 1
ATOM 840 O O . LEU A 1 105 ? -0.122 3.830 10.793 1.00 88.06 105 LEU A O 1
ATOM 844 N N . SER A 1 106 ? -1.118 5.646 11.647 1.00 86.12 106 SER A N 1
ATOM 845 C CA . SER A 1 106 ? -0.023 6.054 12.543 1.00 86.12 106 SER A CA 1
ATOM 846 C C . SER A 1 106 ? 0.572 4.914 13.384 1.00 86.12 106 SER A C 1
ATOM 848 O O . SER A 1 106 ? 1.765 4.910 13.683 1.00 86.12 106 SER A O 1
ATOM 850 N N . THR A 1 107 ? -0.244 3.921 13.742 1.00 83.94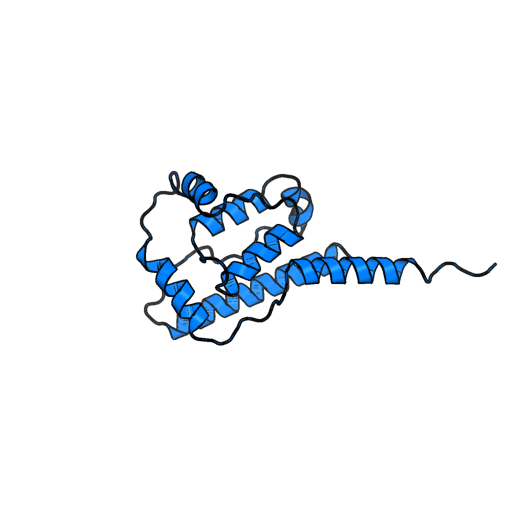 107 THR A N 1
ATOM 851 C CA . THR A 1 107 ? 0.159 2.761 14.556 1.00 83.94 107 THR A CA 1
ATOM 852 C C . THR A 1 107 ? 0.823 1.635 13.759 1.00 83.94 107 THR A C 1
ATOM 854 O O . THR A 1 107 ? 1.470 0.758 14.338 1.00 83.94 107 THR A O 1
ATOM 857 N N . LEU A 1 108 ? 0.675 1.642 12.435 1.00 84.50 108 LEU A N 1
ATOM 858 C CA . LEU A 1 108 ? 1.219 0.628 11.536 1.00 84.50 108 LEU A CA 1
ATOM 859 C C . LEU A 1 108 ? 2.576 1.015 10.957 1.00 84.50 108 LEU A C 1
ATOM 861 O O . LEU A 1 108 ? 3.369 0.119 10.668 1.00 84.50 108 LEU A O 1
ATOM 865 N N . GLY A 1 109 ? 2.854 2.316 10.858 1.00 80.06 109 GLY A N 1
ATOM 866 C CA . GLY A 1 109 ? 4.028 2.853 10.175 1.00 80.06 109 GLY A CA 1
ATOM 867 C C . GLY A 1 109 ? 3.771 3.067 8.682 1.00 80.06 109 GLY A C 1
ATOM 868 O O . GLY A 1 109 ? 2.639 2.940 8.219 1.00 80.06 109 GLY A O 1
ATOM 869 N N . SER A 1 110 ? 4.818 3.413 7.934 1.00 78.94 110 SER A N 1
ATOM 870 C CA . SER A 1 110 ? 4.727 3.684 6.494 1.00 78.94 110 SER A CA 1
ATOM 871 C C . SER A 1 110 ? 4.217 2.476 5.705 1.00 78.94 110 SER A C 1
ATOM 873 O O . SER A 1 110 ? 4.482 1.329 6.074 1.00 78.94 110 SER A O 1
ATOM 875 N N . LEU A 1 111 ? 3.517 2.744 4.600 1.00 79.00 111 LEU A N 1
ATOM 876 C CA . LEU A 1 111 ? 3.098 1.715 3.653 1.00 79.00 111 LEU A CA 1
ATOM 877 C C . LEU A 1 111 ? 4.315 0.898 3.168 1.00 79.00 111 LEU A C 1
ATOM 879 O O . LEU A 1 111 ? 5.295 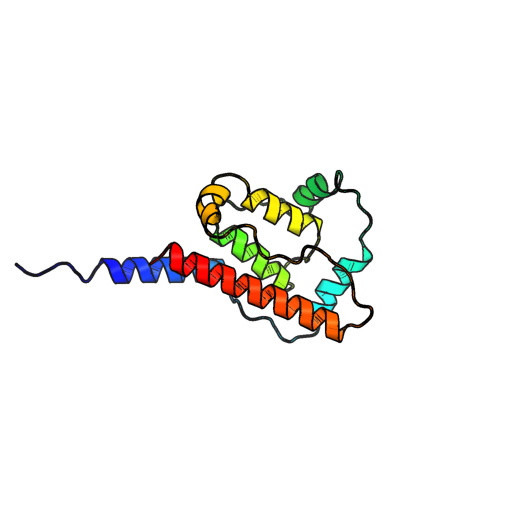1.491 2.708 1.00 79.00 111 LEU A O 1
ATOM 883 N N . PRO A 1 112 ? 4.274 -0.446 3.248 1.00 73.44 112 PRO A N 1
ATOM 884 C CA . PRO A 1 112 ? 5.356 -1.307 2.793 1.00 73.44 112 PRO A CA 1
ATOM 885 C C . PRO A 1 112 ? 5.281 -1.447 1.275 1.00 73.44 112 PRO A C 1
ATOM 887 O O . PRO A 1 112 ? 4.671 -2.363 0.728 1.00 73.44 112 PRO A O 1
ATOM 890 N N . ILE A 1 113 ? 5.876 -0.487 0.588 1.00 64.69 113 ILE A N 1
ATOM 891 C CA . ILE A 1 113 ? 5.986 -0.485 -0.866 1.00 64.69 113 ILE A CA 1
ATOM 892 C C . ILE A 1 113 ? 7.484 -0.387 -1.183 1.00 64.69 113 ILE A C 1
ATOM 894 O O . ILE A 1 113 ? 8.205 0.296 -0.445 1.00 64.69 113 ILE A O 1
ATOM 898 N N . PRO A 1 114 ? 8.002 -1.114 -2.191 1.00 60.41 114 PRO A N 1
ATOM 899 C CA . PRO A 1 114 ? 9.436 -1.248 -2.354 1.00 60.41 114 PRO A CA 1
ATOM 900 C C . PRO A 1 114 ? 10.041 0.122 -2.708 1.00 60.41 114 PRO A C 1
ATOM 902 O O . PRO A 1 114 ? 9.634 0.730 -3.698 1.00 60.41 114 PRO A O 1
ATOM 905 N N . PRO A 1 115 ? 11.003 0.625 -1.909 1.00 45.19 115 PRO A N 1
ATOM 906 C CA . PRO A 1 115 ? 11.540 1.980 -2.047 1.00 45.19 115 PRO A CA 1
ATOM 907 C C . PRO A 1 115 ? 12.466 2.137 -3.257 1.00 45.19 115 PRO A C 1
ATOM 909 O O . PRO A 1 115 ? 12.728 3.252 -3.703 1.00 45.19 115 PRO A O 1
ATOM 912 N N . GLU A 1 116 ? 12.966 1.029 -3.794 1.00 52.91 116 GLU A N 1
ATOM 913 C CA . GLU A 1 116 ? 13.859 1.026 -4.936 1.00 52.91 116 GLU A CA 1
ATOM 914 C C . GLU A 1 116 ? 13.277 0.107 -6.003 1.00 52.91 116 GLU A C 1
ATOM 916 O O . GLU A 1 116 ? 13.292 -1.115 -5.872 1.00 52.91 116 GLU A O 1
ATOM 921 N N . PHE A 1 117 ? 12.843 0.694 -7.118 1.00 55.12 117 PHE A N 1
ATOM 922 C CA . PHE A 1 117 ? 12.793 -0.005 -8.401 1.00 55.12 117 PHE A CA 1
ATOM 923 C C . PHE A 1 117 ? 14.229 -0.278 -8.886 1.00 55.12 117 PHE A C 1
ATOM 925 O O . PHE A 1 117 ? 14.605 0.091 -9.998 1.00 55.12 117 PHE A O 1
ATOM 932 N N . TYR A 1 118 ? 15.079 -0.861 -8.035 1.00 46.12 118 TYR A N 1
ATOM 933 C CA . TYR A 1 118 ? 16.382 -1.346 -8.452 1.00 46.12 118 TYR A CA 1
ATOM 934 C C . TYR A 1 118 ? 16.114 -2.625 -9.214 1.00 46.12 118 TYR A C 1
ATOM 936 O O . TYR A 1 118 ? 15.693 -3.623 -8.646 1.00 46.12 118 TYR A O 1
ATOM 944 N N . MET A 1 119 ? 16.257 -2.568 -10.528 1.00 51.16 119 MET A N 1
ATOM 945 C CA . MET A 1 119 ? 15.955 -3.706 -11.376 1.00 51.16 119 MET A CA 1
ATOM 946 C C . MET A 1 119 ? 17.141 -4.660 -11.335 1.00 51.16 119 MET A C 1
ATOM 948 O O . MET A 1 119 ? 18.174 -4.331 -11.918 1.00 51.16 119 MET A O 1
ATOM 952 N N . PRO A 1 120 ? 17.036 -5.845 -10.712 1.00 53.38 120 PRO A N 1
ATOM 953 C CA . PRO A 1 120 ? 17.976 -6.906 -11.028 1.00 53.38 120 PRO A CA 1
ATOM 954 C C . PRO A 1 120 ? 17.845 -7.223 -12.522 1.00 53.38 120 PRO A C 1
ATOM 956 O O . PRO A 1 120 ? 16.740 -7.235 -13.050 1.00 53.38 12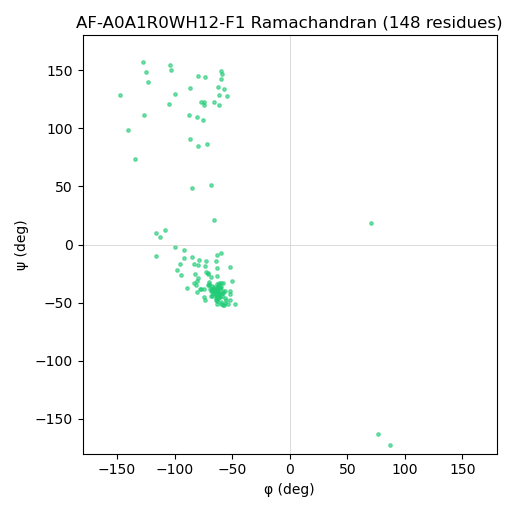0 PRO A O 1
ATOM 959 N N . ASP A 1 121 ? 18.931 -7.518 -13.231 1.00 57.50 121 ASP A N 1
ATOM 960 C CA . ASP A 1 121 ? 18.872 -7.787 -14.682 1.00 57.50 121 ASP A CA 1
ATOM 961 C C . ASP A 1 121 ? 18.030 -9.038 -15.049 1.00 57.50 121 ASP A C 1
ATOM 963 O O . ASP A 1 121 ? 17.733 -9.278 -16.217 1.00 57.50 121 ASP A O 1
ATOM 967 N N . ASN A 1 122 ? 17.616 -9.836 -14.054 1.00 68.62 122 ASN A N 1
ATOM 968 C CA . ASN A 1 122 ? 16.905 -11.105 -14.207 1.00 68.62 122 ASN A CA 1
ATOM 969 C C . ASN A 1 122 ? 15.405 -10.996 -13.865 1.00 68.62 122 ASN A C 1
ATOM 971 O O . ASN A 1 122 ? 15.036 -10.716 -12.725 1.00 68.62 122 ASN A O 1
ATOM 975 N N . GLU A 1 123 ? 14.550 -11.314 -14.839 1.00 67.62 123 GLU A N 1
ATOM 976 C CA . GLU A 1 123 ? 13.083 -11.387 -14.739 1.00 67.62 123 GLU A CA 1
ATOM 977 C C . GLU A 1 123 ? 12.572 -12.249 -13.571 1.00 67.62 123 GLU A C 1
ATOM 979 O O . GLU A 1 123 ? 11.678 -11.832 -12.836 1.00 67.62 123 GLU A O 1
ATOM 984 N N . SER A 1 124 ? 13.181 -13.413 -13.328 1.00 69.94 124 SER A N 1
ATOM 985 C CA . SER A 1 124 ? 12.762 -14.309 -12.240 1.00 69.94 124 SER A CA 1
ATOM 986 C C . SER A 1 124 ? 12.991 -13.690 -10.857 1.00 69.94 124 SER A C 1
ATOM 988 O O . SER A 1 124 ? 12.172 -13.863 -9.952 1.00 69.94 124 SER A O 1
ATOM 990 N N . THR A 1 125 ? 14.077 -12.929 -10.691 1.00 71.44 125 THR A N 1
ATOM 991 C CA . THR A 1 125 ? 14.351 -12.206 -9.442 1.00 71.44 125 THR A CA 1
ATOM 992 C C . THR A 1 125 ? 13.333 -11.085 -9.233 1.00 71.44 125 THR A C 1
ATOM 994 O O . THR A 1 125 ? 12.831 -10.935 -8.124 1.00 71.44 125 THR A O 1
ATOM 997 N N . LYS A 1 126 ? 12.950 -10.368 -10.300 1.00 70.12 126 LYS A N 1
ATOM 998 C CA . LYS A 1 126 ? 11.949 -9.288 -10.239 1.00 70.12 126 LYS A CA 1
ATOM 999 C C . LYS A 1 126 ? 10.576 -9.797 -9.820 1.00 70.12 126 LYS A C 1
ATOM 1001 O O . LYS A 1 126 ? 9.974 -9.251 -8.903 1.00 70.12 126 LYS A O 1
ATOM 1006 N N . LEU A 1 127 ? 10.101 -10.872 -10.449 1.00 72.50 127 LEU A N 1
ATOM 1007 C CA . LEU A 1 127 ? 8.823 -11.491 -10.088 1.00 72.50 127 LEU A CA 1
ATOM 1008 C C . LEU A 1 127 ? 8.807 -11.930 -8.620 1.00 72.50 127 LEU A C 1
ATOM 1010 O O . LEU A 1 127 ? 7.826 -11.709 -7.912 1.00 72.50 127 LEU A O 1
ATOM 1014 N N . LYS A 1 128 ? 9.924 -12.483 -8.134 1.00 76.44 128 LYS A N 1
ATOM 1015 C CA . LYS A 1 128 ? 10.072 -12.858 -6.726 1.00 76.44 128 LYS A CA 1
ATOM 1016 C C . LYS A 1 128 ? 10.043 -11.646 -5.789 1.00 76.44 128 LYS A C 1
ATOM 1018 O O . LYS A 1 128 ? 9.440 -11.726 -4.724 1.00 76.44 128 LYS A O 1
ATOM 1023 N N . GLU A 1 129 ? 10.677 -10.538 -6.154 1.00 77.06 129 GLU A N 1
ATOM 1024 C CA . GLU A 1 129 ? 10.677 -9.304 -5.357 1.00 77.06 129 GLU A CA 1
ATOM 1025 C C . GLU A 1 129 ? 9.294 -8.649 -5.298 1.00 77.06 129 GLU A C 1
ATOM 1027 O O . GLU A 1 129 ? 8.842 -8.300 -4.209 1.00 77.06 129 GLU A O 1
ATOM 1032 N N . ILE A 1 130 ? 8.586 -8.566 -6.429 1.00 75.56 130 ILE A N 1
ATOM 1033 C CA . ILE A 1 130 ? 7.200 -8.073 -6.486 1.00 75.56 130 ILE A CA 1
ATOM 1034 C C . ILE A 1 130 ? 6.297 -8.957 -5.621 1.00 75.56 130 ILE A C 1
ATOM 1036 O O . ILE A 1 130 ? 5.530 -8.443 -4.807 1.00 75.56 130 ILE A O 1
ATOM 1040 N N . SER A 1 131 ? 6.442 -10.282 -5.731 1.00 77.81 131 SER A N 1
ATOM 1041 C CA . SER A 1 131 ? 5.684 -11.237 -4.920 1.00 77.81 131 SER A CA 1
ATOM 1042 C C . SER A 1 131 ? 5.956 -11.074 -3.420 1.00 77.81 131 SER A C 1
ATOM 1044 O O . SER A 1 131 ? 5.023 -10.986 -2.623 1.00 77.81 131 SER A O 1
ATOM 1046 N N . ASN A 1 132 ? 7.223 -10.938 -3.022 1.00 81.50 132 ASN A N 1
ATOM 1047 C CA . ASN A 1 132 ? 7.591 -10.685 -1.627 1.00 81.50 132 ASN A CA 1
ATOM 1048 C C . ASN A 1 132 ? 7.040 -9.348 -1.111 1.00 81.50 132 ASN A C 1
ATOM 1050 O O . ASN A 1 132 ? 6.577 -9.265 0.029 1.00 81.50 132 ASN A O 1
ATOM 1054 N N . SER A 1 133 ? 7.086 -8.305 -1.940 1.00 81.31 133 SER A N 1
ATOM 1055 C CA . SER A 1 133 ? 6.556 -6.991 -1.590 1.00 8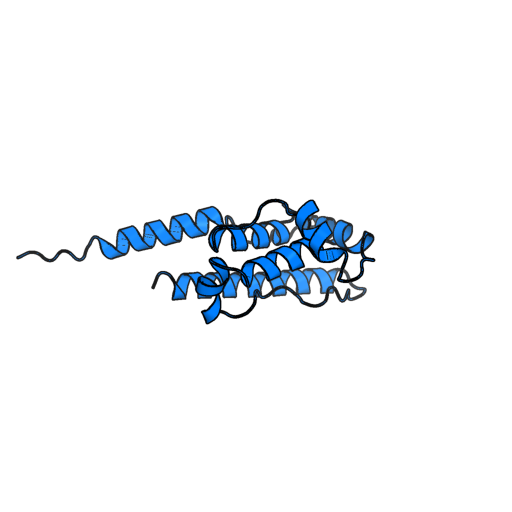1.31 133 SER A CA 1
ATOM 1056 C C . SER A 1 133 ? 5.049 -7.042 -1.361 1.00 81.31 133 SER A C 1
ATOM 1058 O O . SER A 1 133 ? 4.552 -6.506 -0.372 1.00 81.31 133 SER A O 1
ATOM 1060 N N . TYR A 1 134 ? 4.320 -7.760 -2.212 1.00 83.75 134 TYR A N 1
ATOM 1061 C CA . TYR A 1 134 ? 2.887 -7.924 -2.026 1.00 83.75 134 TYR A CA 1
ATOM 1062 C C . TYR A 1 134 ? 2.529 -8.762 -0.798 1.00 83.75 134 TYR A C 1
ATOM 1064 O O . TYR A 1 134 ? 1.610 -8.405 -0.069 1.00 83.75 134 TYR A O 1
ATOM 1072 N N . ASN A 1 135 ? 3.288 -9.821 -0.502 1.00 85.69 135 ASN A N 1
ATOM 1073 C CA . ASN A 1 135 ? 3.111 -10.567 0.747 1.00 85.69 135 ASN A CA 1
ATOM 1074 C C . ASN A 1 135 ? 3.292 -9.648 1.965 1.00 85.69 135 ASN A C 1
ATOM 1076 O O . ASN A 1 135 ? 2.482 -9.672 2.888 1.00 85.69 135 ASN A O 1
ATOM 1080 N N . THR A 1 136 ? 4.296 -8.767 1.925 1.00 88.44 136 THR A N 1
ATOM 1081 C CA . THR A 1 136 ? 4.530 -7.765 2.979 1.00 88.44 136 THR A CA 1
ATOM 1082 C C . THR A 1 136 ? 3.361 -6.778 3.088 1.00 88.44 136 THR A C 1
ATOM 1084 O O . THR A 1 136 ? 2.936 -6.425 4.189 1.00 88.44 136 THR A O 1
ATOM 1087 N N . PHE A 1 137 ? 2.802 -6.347 1.955 1.00 88.69 137 PHE A N 1
ATOM 1088 C CA . PHE A 1 137 ? 1.596 -5.522 1.924 1.00 88.69 137 PHE A CA 1
ATOM 1089 C C . PHE A 1 137 ? 0.384 -6.247 2.528 1.00 88.69 137 PHE A C 1
ATOM 1091 O O . PHE A 1 137 ? -0.307 -5.677 3.370 1.00 88.69 137 PHE A O 1
ATOM 1098 N N . ASN A 1 138 ? 0.157 -7.514 2.188 1.00 89.00 138 ASN A N 1
ATOM 1099 C CA . ASN A 1 138 ? -0.942 -8.301 2.745 1.00 89.00 138 ASN A CA 1
ATOM 1100 C C . ASN A 1 138 ? -0.820 -8.483 4.262 1.00 89.00 138 ASN A C 1
ATOM 1102 O O . ASN A 1 138 ? -1.806 -8.292 4.975 1.00 89.00 138 ASN A O 1
ATOM 1106 N N . GLU A 1 139 ? 0.384 -8.752 4.772 1.00 90.62 139 GLU A N 1
ATOM 1107 C CA . GLU A 1 139 ? 0.650 -8.803 6.215 1.00 90.62 139 GLU A CA 1
ATOM 1108 C C . GLU A 1 139 ? 0.351 -7.462 6.904 1.00 90.62 139 GLU A C 1
ATOM 1110 O O . GLU A 1 139 ? -0.177 -7.420 8.021 1.00 90.62 139 GLU A O 1
ATOM 1115 N N . TYR A 1 140 ? 0.654 -6.347 6.237 1.00 91.81 140 TYR A N 1
ATOM 1116 C CA . TYR A 1 140 ? 0.339 -5.009 6.730 1.00 91.81 140 TYR A CA 1
ATOM 1117 C C . TYR A 1 140 ? -1.173 -4.756 6.786 1.00 91.81 140 TYR A C 1
ATOM 1119 O O . TYR A 1 140 ? -1.668 -4.243 7.795 1.00 91.81 140 TYR A O 1
ATOM 1127 N N . VAL A 1 141 ? -1.923 -5.175 5.761 1.00 91.31 141 VAL A N 1
ATOM 1128 C CA . VAL A 1 141 ? -3.394 -5.115 5.746 1.00 91.31 141 VAL A CA 1
ATOM 1129 C C . VAL A 1 141 ? -3.987 -5.977 6.865 1.00 91.31 141 VAL A C 1
ATOM 1131 O O . VAL A 1 141 ? -4.828 -5.496 7.626 1.00 91.31 141 VAL A O 1
ATOM 1134 N N . ASP A 1 142 ? -3.513 -7.212 7.042 1.00 91.88 142 ASP A N 1
ATOM 1135 C CA . ASP A 1 142 ? -3.987 -8.112 8.104 1.00 91.88 142 ASP A CA 1
ATOM 1136 C C . ASP A 1 142 ? -3.719 -7.541 9.499 1.00 91.88 142 ASP A C 1
ATOM 1138 O O . ASP A 1 142 ? -4.551 -7.651 10.411 1.00 91.88 142 ASP A O 1
ATOM 1142 N N . LYS A 1 143 ? -2.568 -6.883 9.672 1.00 91.88 143 LYS A N 1
ATOM 1143 C CA . LYS A 1 143 ? -2.236 -6.167 10.902 1.00 91.88 143 LYS A CA 1
ATOM 1144 C C . LYS A 1 143 ? -3.174 -4.980 11.122 1.00 91.88 143 LYS A C 1
ATOM 1146 O O . LYS A 1 143 ? -3.628 -4.806 12.253 1.00 91.88 143 LYS A O 1
ATOM 1151 N N . TYR A 1 144 ? -3.507 -4.201 10.087 1.00 91.62 144 TYR A N 1
ATOM 1152 C CA . TYR A 1 144 ? -4.493 -3.117 10.197 1.00 91.62 144 TYR A CA 1
ATOM 1153 C C . TYR A 1 144 ? -5.858 -3.656 10.621 1.00 91.62 144 TYR A C 1
ATOM 1155 O O . TYR A 1 144 ? -6.403 -3.197 11.624 1.00 91.62 144 TYR A O 1
ATOM 1163 N N . ILE A 1 145 ? -6.372 -4.680 9.930 1.00 90.00 145 ILE A N 1
ATOM 1164 C CA . ILE A 1 145 ? -7.663 -5.307 10.247 1.00 90.00 145 ILE A CA 1
ATOM 1165 C C . ILE A 1 145 ? -7.666 -5.788 11.703 1.00 90.00 145 ILE A C 1
ATOM 1167 O O . ILE A 1 145 ? -8.581 -5.495 12.474 1.00 90.00 145 ILE A O 1
ATOM 1171 N N . SER A 1 146 ? -6.586 -6.458 12.106 1.00 88.00 146 SER A N 1
ATOM 1172 C CA . SER A 1 146 ? -6.388 -6.946 13.468 1.00 88.00 146 SER A CA 1
ATOM 1173 C C . SER A 1 146 ? -6.302 -5.845 14.523 1.00 88.00 146 SER A C 1
ATOM 1175 O O . SER A 1 146 ? -6.560 -6.128 15.684 1.00 88.00 146 SER A O 1
ATOM 1177 N N . LEU A 1 147 ? -5.875 -4.629 14.195 1.00 88.56 147 LEU A N 1
ATOM 1178 C CA . LEU A 1 147 ? -5.799 -3.528 15.160 1.00 88.56 147 LEU A CA 1
ATOM 1179 C C . LEU A 1 147 ? -7.103 -2.733 15.211 1.00 88.56 147 LEU A C 1
ATOM 1181 O O . LEU A 1 147 ? -7.511 -2.297 16.284 1.00 88.56 147 LEU A O 1
ATOM 1185 N N . LYS A 1 148 ? -7.751 -2.549 14.060 1.00 84.38 148 LYS A N 1
ATOM 1186 C CA . LYS A 1 148 ? -8.930 -1.697 13.911 1.00 84.38 148 LYS A CA 1
ATOM 1187 C C . LYS A 1 148 ? -10.227 -2.387 14.334 1.00 84.38 148 LYS A C 1
ATOM 1189 O O . LYS A 1 148 ? -11.115 -1.716 14.854 1.00 84.38 148 LYS A O 1
ATOM 1194 N N . PHE A 1 149 ? -10.341 -3.696 14.106 1.00 82.69 149 PHE A N 1
ATOM 1195 C CA . PHE A 1 149 ? -11.595 -4.441 14.272 1.00 82.69 149 PHE A CA 1
ATOM 1196 C C . PHE A 1 149 ? -11.552 -5.525 15.364 1.00 82.69 149 PHE A C 1
ATOM 1198 O O . PHE A 1 149 ? -12.487 -6.323 15.452 1.00 82.69 149 PHE A O 1
ATOM 1205 N N . LYS A 1 150 ? -10.491 -5.566 16.184 1.00 65.44 150 LYS A N 1
ATOM 1206 C CA . LYS A 1 150 ? -10.424 -6.422 17.384 1.00 65.44 150 LYS A CA 1
ATOM 1207 C C . LYS A 1 150 ? -11.249 -5.883 18.545 1.00 65.44 150 LYS A C 1
ATOM 1209 O O . LYS A 1 150 ? -11.317 -4.647 18.712 1.00 65.44 150 LYS A O 1
#

Foldseek 3Di:
DDDPPPPLVVVLVVVLVVLDVLLDDLDQDPDCLLVVLVVVAPVDDDDDPVVLQVVLCVLPVDQDQDPSNLNSLVSCCSNSVGRVYPSVVVSSQVSCCDPPNVVLCVVLDGQQDDPDPPDDPDPVVVSVVSVVSSVVNVVSVVVSSVVPSD

Mean predicted aligned error: 9.85 Å